Protein AF-A0A3E5E5F3-F1 (afdb_monomer_lite)

Secondary structure (DSSP, 8-state):
------TTPPSSEEEEEEEE-SSTT--EEEEEEEEEPTTS-EEEEEEEEEE--S-PPTT-EEEEEEEE-TT--EEE-

pLDDT: mean 89.84, std 6.57, range [66.0, 97.5]

Sequence (77 aa):
MERFIDDQTPLPFNVNRQFSTIVNNQKIVEVKLFSDAEDGTYDKLASGFFTITDNLPSGSKLNFTFNLDTNENLVYL

Structure (mmCIF, N/CA/C/O backbone):
data_AF-A0A3E5E5F3-F1
#
_entry.id   AF-A0A3E5E5F3-F1
#
loop_
_atom_site.group_PDB
_atom_site.id
_atom_site.type_symbol
_atom_site.label_atom_id
_atom_site.label_alt_id
_atom_site.label_comp_id
_atom_site.label_asym_id
_atom_site.label_entity_id
_atom_site.label_seq_id
_atom_site.pdbx_PDB_ins_code
_atom_site.Cartn_x
_atom_site.Cartn_y
_atom_site.Cartn_z
_atom_site.occupancy
_atom_site.B_iso_or_equiv
_atom_site.auth_seq_id
_atom_site.auth_comp_id
_atom_site.auth_asym_id
_atom_site.auth_atom_id
_atom_site.pdbx_PDB_model_num
ATOM 1 N N . MET A 1 1 ? 4.322 12.353 -0.806 1.00 75.56 1 MET A N 1
ATOM 2 C CA . MET A 1 1 ? 4.214 10.937 -1.211 1.00 75.56 1 MET A CA 1
ATOM 3 C C . MET A 1 1 ? 5.534 10.275 -0.885 1.00 75.56 1 MET A C 1
ATOM 5 O O . MET A 1 1 ? 6.552 10.954 -0.938 1.00 75.56 1 MET A O 1
ATOM 9 N N . GLU A 1 2 ? 5.517 9.019 -0.460 1.00 82.81 2 GLU A N 1
ATOM 10 C CA . GLU A 1 2 ? 6.749 8.293 -0.157 1.00 82.81 2 GLU A CA 1
ATOM 11 C C . GLU A 1 2 ? 7.265 7.612 -1.428 1.00 82.81 2 GLU A C 1
ATOM 13 O O . GLU A 1 2 ? 6.513 6.894 -2.083 1.00 82.81 2 GLU A O 1
ATOM 18 N N . ARG A 1 3 ? 8.533 7.852 -1.777 1.00 86.75 3 ARG A N 1
ATOM 19 C CA . ARG A 1 3 ? 9.211 7.216 -2.912 1.00 86.75 3 ARG A CA 1
ATOM 20 C C . ARG A 1 3 ? 9.955 5.979 -2.419 1.00 86.75 3 ARG A C 1
ATOM 22 O O . ARG A 1 3 ? 10.643 6.033 -1.400 1.00 86.75 3 ARG A O 1
ATOM 29 N N . PHE A 1 4 ? 9.787 4.856 -3.110 1.00 86.44 4 PHE A N 1
ATOM 30 C CA . PHE A 1 4 ? 10.384 3.585 -2.686 1.00 86.44 4 PHE A CA 1
ATOM 31 C C . PHE A 1 4 ? 10.899 2.693 -3.821 1.00 86.44 4 PHE A C 1
ATOM 33 O O . PHE A 1 4 ? 11.532 1.689 -3.512 1.00 86.44 4 PHE A O 1
ATOM 40 N N . ILE A 1 5 ? 10.673 3.054 -5.089 1.00 87.38 5 ILE A N 1
ATOM 41 C CA . ILE A 1 5 ? 11.293 2.427 -6.265 1.00 87.38 5 ILE A CA 1
ATOM 42 C C . ILE A 1 5 ? 11.943 3.553 -7.064 1.00 87.38 5 ILE A C 1
ATOM 44 O O . ILE A 1 5 ? 11.268 4.523 -7.411 1.00 87.38 5 ILE A O 1
ATOM 48 N N . ASP A 1 6 ? 13.245 3.442 -7.296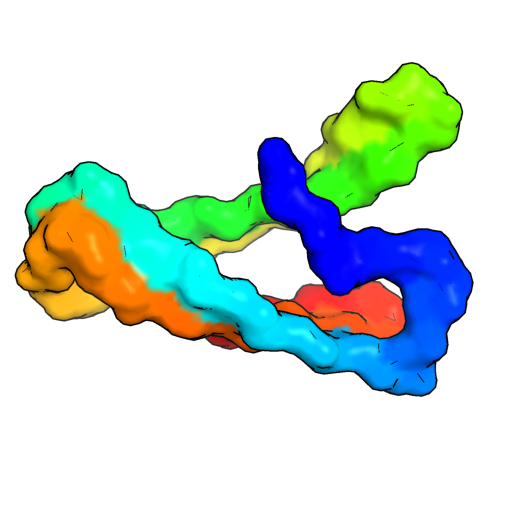 1.00 86.75 6 ASP A N 1
ATOM 49 C CA . ASP A 1 6 ? 13.996 4.373 -8.132 1.00 86.75 6 ASP A CA 1
ATOM 50 C C . ASP A 1 6 ? 14.125 3.835 -9.556 1.00 86.75 6 ASP A C 1
ATOM 52 O O . ASP A 1 6 ? 14.002 2.629 -9.795 1.00 86.75 6 ASP A O 1
ATOM 56 N N . ASP A 1 7 ? 14.403 4.724 -10.507 1.00 82.69 7 ASP A N 1
ATOM 57 C CA . ASP A 1 7 ? 14.790 4.293 -11.848 1.00 82.69 7 ASP A CA 1
ATOM 58 C C . ASP A 1 7 ? 16.049 3.408 -11.775 1.00 82.69 7 ASP A C 1
ATOM 60 O O . ASP A 1 7 ? 16.907 3.584 -10.906 1.00 82.69 7 ASP A O 1
ATOM 64 N N . GLN A 1 8 ? 16.135 2.431 -12.676 1.00 86.50 8 GLN A N 1
ATOM 65 C CA . GLN A 1 8 ? 17.199 1.424 -12.735 1.00 86.50 8 GLN A CA 1
ATOM 66 C C . GLN A 1 8 ? 17.307 0.528 -11.483 1.00 86.50 8 GLN A C 1
ATOM 68 O O . GLN A 1 8 ? 18.343 -0.104 -11.259 1.00 86.50 8 GLN A O 1
ATOM 73 N N . THR A 1 9 ? 16.246 0.431 -10.669 1.00 90.44 9 THR A N 1
ATOM 74 C CA . THR A 1 9 ? 16.188 -0.530 -9.555 1.00 90.44 9 THR A CA 1
ATOM 75 C C . THR A 1 9 ? 16.293 -1.968 -10.090 1.00 90.44 9 THR A C 1
ATOM 77 O O . THR A 1 9 ? 15.471 -2.363 -10.919 1.00 90.44 9 THR A O 1
ATOM 80 N N . PRO A 1 10 ? 17.257 -2.788 -9.618 1.00 94.56 10 PRO A N 1
ATOM 81 C CA . PRO A 1 10 ? 17.367 -4.179 -10.044 1.00 94.56 10 PRO A CA 1
ATOM 82 C C . PRO A 1 10 ? 16.127 -4.999 -9.677 1.00 94.56 10 PRO A C 1
ATOM 84 O O . PRO A 1 10 ? 15.624 -4.906 -8.557 1.00 94.56 10 PRO A O 1
ATOM 87 N N . LEU A 1 11 ? 15.683 -5.846 -10.607 1.00 94.56 11 LEU A N 1
ATOM 88 C CA . LEU A 1 11 ? 14.545 -6.744 -10.416 1.00 94.56 11 LEU A CA 1
ATOM 89 C C . LEU A 1 11 ? 14.998 -8.181 -10.081 1.00 94.56 11 LEU A C 1
ATOM 91 O O . LEU A 1 11 ? 16.023 -8.631 -10.601 1.00 94.56 11 LEU A O 1
ATOM 95 N N . PRO A 1 12 ? 14.231 -8.936 -9.267 1.00 95.44 12 PRO A N 1
ATOM 96 C CA . PRO A 1 12 ? 13.031 -8.498 -8.558 1.00 95.44 12 PRO A CA 1
ATOM 97 C C . PRO A 1 12 ? 13.380 -7.582 -7.381 1.00 95.44 12 PRO A C 1
ATOM 99 O O . PRO A 1 12 ? 14.437 -7.712 -6.762 1.00 95.44 12 PRO A O 1
ATOM 102 N N . PHE A 1 13 ? 12.457 -6.692 -7.040 1.00 94.00 13 PHE A N 1
ATOM 103 C CA . PHE A 1 13 ? 12.619 -5.752 -5.941 1.00 94.00 13 PHE A CA 1
ATOM 104 C C . PHE A 1 13 ? 11.533 -5.958 -4.888 1.00 94.00 13 PHE A C 1
ATOM 106 O O . PHE A 1 13 ? 10.353 -6.096 -5.203 1.00 94.00 13 PHE A O 1
ATOM 113 N N . ASN A 1 14 ? 11.930 -5.968 -3.619 1.00 93.75 14 ASN A N 1
ATOM 114 C CA . ASN A 1 14 ? 11.022 -6.071 -2.486 1.00 93.75 14 ASN A CA 1
ATOM 115 C C . ASN A 1 14 ? 11.317 -4.958 -1.491 1.00 93.75 14 ASN A C 1
ATOM 117 O O . ASN A 1 14 ? 12.478 -4.691 -1.169 1.00 93.75 14 ASN A O 1
ATOM 121 N N . VAL A 1 15 ? 10.260 -4.346 -0.963 1.00 93.12 15 VAL A N 1
ATOM 122 C CA . VAL A 1 15 ? 10.409 -3.318 0.051 1.00 93.12 15 VAL A CA 1
ATOM 123 C C . VAL A 1 15 ? 9.269 -3.323 1.060 1.00 93.12 15 VAL A C 1
ATOM 125 O O . VAL A 1 15 ? 8.091 -3.385 0.712 1.00 93.12 15 VAL A O 1
ATOM 128 N N . ASN A 1 16 ? 9.642 -3.210 2.335 1.00 93.88 16 ASN A N 1
ATOM 129 C CA . ASN A 1 16 ? 8.706 -3.057 3.441 1.00 93.88 16 ASN A CA 1
ATOM 130 C C . ASN A 1 16 ? 8.578 -1.587 3.839 1.00 93.88 16 ASN A C 1
ATOM 132 O O . ASN A 1 16 ? 9.581 -0.871 3.962 1.00 93.88 16 ASN A O 1
ATOM 136 N N . ARG A 1 17 ? 7.340 -1.153 4.081 1.00 92.81 17 ARG A N 1
ATOM 137 C CA . ARG A 1 17 ? 7.005 0.177 4.593 1.00 92.81 17 ARG A CA 1
ATOM 138 C C . ARG A 1 17 ? 6.010 0.078 5.733 1.00 92.81 17 ARG A C 1
ATOM 140 O O . ARG A 1 17 ? 5.083 -0.725 5.700 1.00 92.81 17 ARG A O 1
ATOM 147 N N . GLN A 1 18 ? 6.231 0.893 6.758 1.00 94.25 18 GLN A N 1
ATOM 148 C CA . GLN A 1 18 ? 5.359 0.966 7.919 1.00 94.25 18 GLN A CA 1
ATOM 149 C C . GLN A 1 18 ? 4.574 2.269 7.871 1.00 94.25 18 GLN A C 1
ATOM 151 O O . GLN A 1 18 ? 5.152 3.351 7.908 1.00 94.25 18 GLN A O 1
ATOM 156 N N . PHE A 1 19 ? 3.255 2.143 7.843 1.00 93.50 19 PHE A N 1
ATOM 157 C CA . PHE A 1 19 ? 2.319 3.250 7.966 1.00 93.50 19 PHE A CA 1
ATOM 158 C C . PHE A 1 19 ? 1.559 3.134 9.284 1.00 93.50 19 PHE A C 1
ATOM 160 O O . PHE A 1 19 ? 1.648 2.120 9.978 1.00 93.50 19 PHE A O 1
ATOM 167 N N . SER A 1 20 ? 0.791 4.164 9.623 1.00 95.50 20 SER A N 1
ATOM 168 C CA . SER A 1 20 ? -0.041 4.154 10.822 1.00 95.50 20 SER A CA 1
ATOM 169 C C . SER A 1 20 ? -1.479 4.516 10.490 1.00 95.50 20 SER A C 1
ATOM 171 O O . SER A 1 20 ? -1.731 5.383 9.653 1.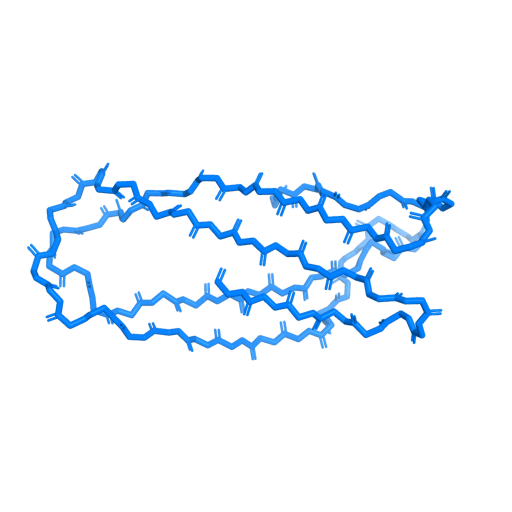00 95.50 20 SER A O 1
ATOM 173 N N . THR A 1 21 ? -2.430 3.891 11.181 1.00 96.56 21 THR A N 1
ATOM 174 C CA . THR A 1 21 ? -3.821 4.362 11.187 1.00 96.56 21 THR A CA 1
ATOM 175 C C . THR A 1 21 ? -3.865 5.801 11.690 1.00 96.56 21 THR A C 1
ATOM 177 O O . THR A 1 21 ? -3.197 6.134 12.671 1.00 96.56 21 THR A O 1
ATOM 180 N N . ILE A 1 22 ? -4.679 6.642 11.066 1.00 95.88 22 ILE A N 1
ATOM 181 C CA . ILE A 1 22 ? -4.757 8.070 11.398 1.00 95.88 22 ILE A CA 1
ATOM 182 C C . ILE A 1 22 ? -5.911 8.383 12.355 1.00 95.88 22 ILE A C 1
ATOM 184 O O . ILE A 1 22 ? -5.882 9.387 13.065 1.00 95.88 22 ILE A O 1
ATOM 188 N N . VAL A 1 23 ? -6.905 7.496 12.435 1.00 96.12 23 VAL A N 1
ATOM 189 C CA . VAL A 1 23 ? -8.094 7.640 13.284 1.00 96.12 23 VAL A CA 1
ATOM 190 C C . VAL A 1 23 ? -8.375 6.360 14.068 1.00 96.12 23 VAL A C 1
ATOM 192 O O . VAL A 1 23 ? -7.953 5.274 13.677 1.00 96.12 23 VAL A O 1
ATOM 195 N N . ASN A 1 24 ? -9.102 6.489 15.180 1.00 97.50 24 ASN A N 1
ATOM 196 C CA . ASN A 1 24 ? -9.588 5.336 15.935 1.00 97.50 24 ASN A CA 1
ATOM 197 C C . ASN A 1 24 ? -10.604 4.542 15.112 1.00 97.50 24 ASN A C 1
ATOM 199 O O . ASN A 1 24 ? -11.452 5.123 14.436 1.00 97.50 24 ASN A O 1
ATOM 203 N N . ASN A 1 25 ? -10.553 3.218 15.238 1.00 96.31 25 ASN A N 1
ATOM 204 C CA . ASN A 1 25 ? -11.445 2.273 14.571 1.00 96.31 25 ASN A CA 1
ATOM 205 C C . ASN A 1 25 ? -11.423 2.406 13.043 1.00 96.31 25 ASN A C 1
ATOM 207 O O . ASN A 1 25 ? -12.451 2.231 12.390 1.00 96.31 25 ASN A O 1
ATOM 211 N N . GLN A 1 26 ? -10.265 2.733 12.466 1.00 95.06 26 GLN A N 1
ATOM 212 C CA . GLN A 1 26 ? -10.121 2.842 11.019 1.00 95.06 26 GLN A CA 1
ATOM 213 C C . GLN A 1 26 ? -10.436 1.496 10.349 1.00 95.06 26 GLN A C 1
ATOM 215 O O . GLN A 1 26 ? -9.850 0.476 10.697 1.00 95.06 26 GLN A O 1
ATOM 220 N N . LYS A 1 27 ? -11.369 1.502 9.388 1.00 94.81 27 LYS A N 1
ATOM 221 C CA . LYS A 1 27 ? -11.864 0.286 8.712 1.00 94.81 27 LYS A CA 1
ATOM 222 C C . LYS A 1 27 ? -11.372 0.097 7.295 1.00 94.81 27 LYS A C 1
ATOM 224 O O . LYS A 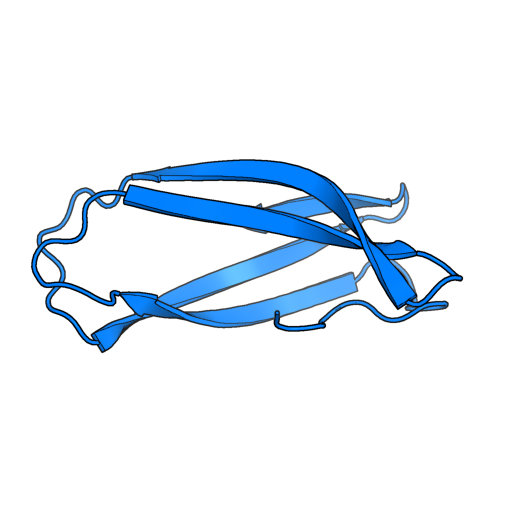1 27 ? -11.447 -1.008 6.774 1.00 94.81 27 LYS A O 1
ATOM 229 N N . ILE A 1 28 ? -10.907 1.164 6.666 1.00 93.56 28 ILE A N 1
ATOM 230 C CA . ILE A 1 28 ? -10.473 1.149 5.277 1.00 93.56 28 ILE A CA 1
ATOM 231 C C . ILE A 1 28 ? -9.160 1.905 5.201 1.00 93.56 28 ILE A C 1
ATOM 233 O O . ILE A 1 28 ? -8.962 2.925 5.870 1.00 93.56 28 ILE A O 1
ATOM 237 N N . VAL A 1 29 ? -8.266 1.398 4.371 1.00 92.75 29 VAL A N 1
ATOM 238 C CA . VAL A 1 29 ? -7.089 2.125 3.927 1.00 92.75 29 VAL A CA 1
ATOM 239 C C . VAL A 1 29 ? -7.058 2.048 2.413 1.00 92.75 29 VAL A C 1
ATOM 241 O O . VAL A 1 29 ? -7.216 0.980 1.824 1.00 92.75 29 VAL A O 1
ATOM 244 N N . GLU A 1 30 ? -6.874 3.204 1.795 1.00 93.00 30 GLU A N 1
ATOM 245 C CA . GLU A 1 30 ? -6.714 3.338 0.357 1.00 93.00 30 GLU A CA 1
ATOM 246 C C . GLU A 1 30 ? -5.220 3.414 0.030 1.00 93.00 30 GLU A C 1
ATOM 248 O O . GLU A 1 30 ? -4.483 4.193 0.637 1.00 93.00 30 GLU A O 1
ATOM 253 N N . VAL A 1 31 ? -4.780 2.619 -0.941 1.00 90.25 31 VAL A N 1
ATOM 254 C CA . VAL A 1 31 ? -3.427 2.662 -1.496 1.00 90.25 31 VAL A CA 1
ATOM 255 C C . VAL A 1 31 ? -3.518 3.287 -2.879 1.00 90.25 31 VAL A C 1
ATOM 257 O O . VAL A 1 31 ? -4.296 2.833 -3.718 1.00 90.25 31 VAL A O 1
ATOM 260 N N . LYS A 1 32 ? -2.726 4.331 -3.124 1.00 91.06 32 LYS A N 1
ATOM 261 C CA . LYS A 1 32 ? -2.583 4.971 -4.437 1.00 91.06 32 LYS A CA 1
ATOM 262 C C . LYS A 1 32 ? -1.126 4.909 -4.849 1.00 91.06 32 LYS A C 1
ATOM 264 O O . LYS A 1 32 ? -0.258 5.333 -4.091 1.00 91.06 32 LYS A O 1
ATOM 269 N N . LEU A 1 33 ? -0.892 4.379 -6.039 1.00 89.12 33 LEU A N 1
ATOM 270 C CA . LEU A 1 33 ? 0.427 4.236 -6.629 1.00 89.12 33 LEU A CA 1
ATOM 271 C C . LEU A 1 33 ? 0.572 5.258 -7.743 1.00 89.12 33 LEU A C 1
ATOM 273 O O . LEU A 1 33 ? -0.335 5.422 -8.564 1.00 89.12 33 LEU A O 1
ATOM 277 N N . PHE A 1 34 ? 1.715 5.928 -7.748 1.00 90.44 34 PHE A N 1
ATOM 278 C CA . PHE A 1 34 ? 2.046 6.960 -8.712 1.00 90.44 34 PHE A CA 1
ATOM 279 C C . PHE A 1 34 ? 3.434 6.693 -9.291 1.00 90.44 34 PHE A C 1
ATOM 281 O O . PHE A 1 34 ? 4.315 6.242 -8.556 1.00 90.44 34 PHE A O 1
ATOM 288 N N . SER A 1 35 ? 3.620 6.986 -10.574 1.00 87.81 35 SER A N 1
ATOM 289 C CA . SER A 1 35 ? 4.932 7.125 -11.205 1.00 87.81 35 SER A CA 1
ATOM 290 C C . SER A 1 35 ? 5.299 8.599 -11.276 1.00 87.81 35 SER A C 1
ATOM 292 O O . SER A 1 35 ? 4.438 9.446 -11.504 1.00 87.81 35 SER A O 1
ATOM 294 N N . ASP A 1 36 ? 6.578 8.890 -11.075 1.00 84.50 36 ASP A N 1
ATOM 295 C CA . ASP A 1 36 ? 7.148 10.201 -11.376 1.00 84.50 36 ASP A CA 1
ATOM 296 C C . ASP A 1 36 ? 7.156 10.380 -12.902 1.00 84.50 36 ASP A C 1
ATOM 298 O O . ASP A 1 36 ? 7.664 9.511 -13.615 1.00 84.50 36 ASP A O 1
ATOM 302 N N . ALA A 1 37 ? 6.540 11.446 -13.402 1.00 74.69 37 ALA A N 1
ATOM 303 C CA . ALA A 1 37 ? 6.607 11.831 -14.805 1.00 74.69 37 ALA A CA 1
ATOM 304 C C . ALA A 1 37 ? 7.811 12.763 -15.012 1.00 74.69 37 ALA A C 1
ATOM 306 O O . ALA A 1 37 ? 8.183 13.528 -14.123 1.00 74.69 37 ALA A O 1
ATOM 307 N N . GLU A 1 38 ? 8.430 12.728 -16.196 1.00 66.00 38 GLU A N 1
ATOM 308 C CA . GLU A 1 38 ? 9.665 13.482 -16.494 1.00 66.00 38 GLU A CA 1
ATOM 309 C C . GLU A 1 38 ? 9.549 15.011 -16.288 1.00 66.00 38 GLU A C 1
ATOM 311 O O . GLU A 1 38 ? 10.562 15.708 -16.217 1.00 66.00 38 GLU A O 1
ATOM 316 N N . ASP A 1 39 ? 8.334 15.550 -16.163 1.00 76.38 39 ASP A N 1
ATOM 317 C CA . ASP A 1 39 ? 8.033 16.970 -15.958 1.00 76.38 39 ASP A CA 1
ATOM 318 C C . ASP A 1 39 ? 7.816 17.372 -14.483 1.00 76.38 39 ASP A C 1
ATOM 320 O O . ASP A 1 39 ? 7.444 18.514 -14.192 1.00 76.38 39 ASP A O 1
ATOM 324 N N . GLY A 1 40 ? 8.061 16.456 -13.542 1.00 74.56 40 GLY A N 1
ATOM 325 C CA . GLY A 1 40 ? 7.858 16.670 -12.108 1.00 74.56 40 GLY A CA 1
ATOM 326 C C . GLY A 1 40 ? 6.399 16.539 -11.662 1.00 74.56 40 GLY A C 1
ATOM 327 O O . GLY A 1 40 ? 6.067 16.912 -10.529 1.00 74.56 40 GLY A O 1
ATOM 328 N N . THR A 1 41 ? 5.520 16.035 -12.533 1.00 83.25 41 THR A N 1
ATOM 329 C CA . THR A 1 41 ? 4.168 15.606 -12.166 1.00 83.25 41 THR A CA 1
ATOM 330 C C . THR A 1 41 ? 4.142 14.126 -11.776 1.00 83.25 41 THR A C 1
ATOM 332 O O . THR A 1 41 ? 5.121 13.402 -11.922 1.00 83.25 41 THR A O 1
ATOM 335 N N . TYR A 1 42 ? 3.028 13.678 -11.197 1.00 86.94 42 TYR A N 1
ATOM 336 C CA . TYR A 1 42 ? 2.855 12.292 -10.769 1.00 86.94 42 TYR A CA 1
ATOM 337 C C . TYR A 1 42 ? 1.656 11.682 -11.481 1.00 86.94 42 TYR A C 1
ATOM 339 O O . TYR A 1 42 ? 0.515 12.086 -11.231 1.00 86.94 42 TYR A O 1
ATOM 347 N N . ASP A 1 43 ? 1.906 10.670 -12.303 1.00 89.00 43 ASP A N 1
ATOM 348 C CA . ASP A 1 43 ? 0.858 9.922 -12.985 1.00 89.00 43 ASP A CA 1
ATOM 349 C C . ASP A 1 43 ? 0.343 8.800 -12.094 1.00 89.00 43 ASP A C 1
ATOM 351 O O . ASP A 1 43 ? 1.102 8.019 -11.519 1.00 89.00 43 ASP A O 1
ATOM 355 N N . LYS A 1 44 ? -0.982 8.703 -11.954 1.00 88.75 44 LYS A N 1
ATOM 356 C CA . LYS A 1 44 ? -1.601 7.633 -11.170 1.00 88.75 44 LYS A CA 1
ATOM 357 C C . LYS A 1 44 ? -1.505 6.315 -11.940 1.00 88.75 44 LYS A C 1
ATOM 359 O O . LYS A 1 44 ? -2.198 6.132 -12.935 1.00 88.75 44 LYS A O 1
ATOM 364 N N . LEU A 1 45 ? -0.744 5.367 -11.401 1.00 86.56 45 LEU A N 1
ATOM 365 C CA . LEU A 1 45 ? -0.613 4.015 -11.946 1.00 86.56 45 LEU A CA 1
ATOM 366 C C . LEU A 1 45 ? -1.801 3.133 -11.561 1.00 86.56 45 LEU A C 1
ATOM 368 O O . LEU A 1 45 ? -2.411 2.474 -12.397 1.00 86.56 45 LEU A O 1
ATOM 372 N N . ALA A 1 46 ? -2.135 3.114 -10.268 1.00 86.25 46 ALA A N 1
ATOM 373 C CA . ALA A 1 46 ? -3.170 2.241 -9.730 1.00 86.25 46 ALA A CA 1
ATOM 374 C C . ALA A 1 46 ? -3.727 2.770 -8.405 1.00 86.25 46 ALA A C 1
ATOM 376 O O . ALA A 1 46 ? -3.121 3.591 -7.713 1.00 86.25 46 ALA A O 1
ATOM 377 N N . SER A 1 47 ? -4.900 2.270 -8.027 1.00 90.31 47 SER A N 1
ATOM 378 C CA . SER A 1 47 ? -5.411 2.408 -6.666 1.00 90.31 47 SER A CA 1
ATOM 379 C C . SER A 1 47 ? -6.165 1.166 -6.240 1.00 90.31 47 SER A C 1
ATOM 381 O O . SER A 1 47 ? -6.901 0.591 -7.039 1.00 90.31 47 SER A O 1
ATOM 383 N N . GLY A 1 48 ? -6.042 0.826 -4.968 1.00 88.94 48 GLY A N 1
ATOM 384 C CA . GLY A 1 48 ? -6.800 -0.232 -4.325 1.00 88.94 48 GLY A CA 1
ATOM 385 C C . GLY A 1 48 ? -7.147 0.155 -2.898 1.00 88.94 48 GLY A C 1
ATOM 386 O O . GLY A 1 48 ? -6.775 1.224 -2.409 1.00 88.94 48 GLY A O 1
ATOM 387 N N . PHE A 1 49 ? -7.863 -0.725 -2.220 1.00 92.00 49 PHE A N 1
ATOM 388 C CA . PHE A 1 49 ? -8.140 -0.572 -0.804 1.00 92.00 49 PHE A CA 1
ATOM 389 C C . PHE A 1 49 ? -8.081 -1.925 -0.117 1.00 92.00 49 PHE A C 1
ATOM 391 O O . PHE A 1 49 ? -8.298 -2.966 -0.735 1.00 92.00 49 PHE A O 1
ATOM 398 N N . PHE A 1 50 ? -7.837 -1.886 1.183 1.00 90.75 50 PHE A N 1
ATOM 399 C CA . PHE A 1 50 ? -8.002 -3.035 2.051 1.00 90.75 50 PHE A CA 1
ATOM 400 C C . PHE A 1 50 ? -8.869 -2.657 3.240 1.00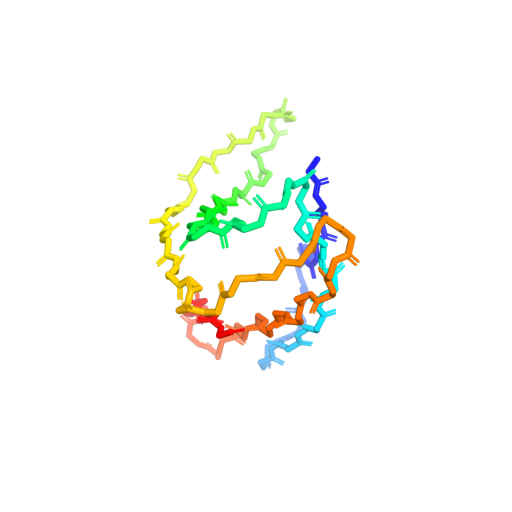 90.75 50 PHE A C 1
ATOM 402 O O . PHE A 1 50 ? -8.928 -1.499 3.671 1.00 90.75 50 PHE A O 1
ATOM 409 N N . THR A 1 51 ? -9.573 -3.657 3.752 1.00 93.81 51 THR A N 1
ATOM 410 C CA . THR A 1 51 ? -10.427 -3.508 4.920 1.00 93.81 51 THR A CA 1
ATOM 411 C C . THR A 1 51 ? -9.711 -4.016 6.158 1.00 93.81 51 THR A C 1
ATOM 413 O O . THR A 1 51 ? -9.155 -5.111 6.152 1.00 93.81 51 THR A O 1
ATOM 416 N N . ILE A 1 52 ? -9.781 -3.245 7.234 1.00 93.75 52 ILE A N 1
ATOM 417 C CA . ILE A 1 52 ? -9.315 -3.633 8.560 1.00 93.75 52 ILE A CA 1
ATOM 418 C C . ILE A 1 52 ? -10.538 -4.124 9.332 1.00 93.75 52 ILE A C 1
ATOM 420 O O . ILE A 1 52 ? -11.462 -3.358 9.612 1.00 93.75 52 ILE A O 1
ATOM 424 N N . THR A 1 53 ? -10.564 -5.412 9.666 1.00 93.62 53 THR A N 1
ATOM 425 C CA . THR A 1 53 ? -11.662 -6.007 10.441 1.00 93.62 53 THR A CA 1
ATOM 426 C C . THR A 1 53 ? -11.657 -5.511 11.885 1.00 93.62 53 THR A C 1
ATOM 428 O O . THR A 1 53 ? -12.716 -5.215 12.446 1.00 93.62 53 THR A O 1
ATOM 431 N N . ASP A 1 54 ? -10.471 -5.322 12.460 1.00 94.12 54 ASP A N 1
ATOM 432 C CA . ASP A 1 54 ? -10.278 -4.901 13.846 1.00 94.12 54 ASP A CA 1
ATOM 433 C C . ASP A 1 54 ? -10.588 -3.420 14.094 1.00 94.12 54 ASP A C 1
ATOM 435 O O . ASP A 1 54 ? -10.657 -2.585 13.191 1.00 94.12 54 ASP A O 1
ATOM 439 N N . ASN A 1 55 ? -10.815 -3.078 15.359 1.00 94.25 55 ASN A N 1
ATOM 440 C CA . ASN A 1 55 ? -11.021 -1.706 15.827 1.00 94.25 55 ASN A CA 1
ATOM 441 C C . ASN A 1 55 ? -9.681 -1.098 16.258 1.00 94.25 55 ASN A C 1
ATOM 443 O O . ASN A 1 55 ? -9.451 -0.848 17.439 1.00 94.25 55 ASN A O 1
ATOM 447 N N . LEU A 1 56 ? -8.766 -0.922 15.302 1.00 94.31 56 LEU A N 1
ATOM 448 C CA . LEU A 1 56 ? -7.425 -0.427 15.607 1.00 94.31 56 LEU A CA 1
ATOM 449 C C . LEU A 1 56 ? -7.471 1.033 16.100 1.00 94.31 56 LEU A C 1
ATOM 451 O O . LEU A 1 56 ? -8.125 1.865 15.462 1.00 94.31 56 LEU A O 1
ATOM 455 N N . PRO A 1 57 ? -6.802 1.376 17.217 1.00 95.44 57 PRO A N 1
ATOM 456 C CA . PRO A 1 57 ? -6.680 2.761 17.661 1.00 95.44 57 PRO A CA 1
ATOM 457 C C . PRO A 1 57 ? -5.792 3.563 16.706 1.00 95.44 57 PRO A C 1
ATOM 459 O O . PRO A 1 57 ? -4.931 2.993 16.036 1.00 95.44 57 PRO A O 1
ATOM 462 N N . SER A 1 58 ? -5.950 4.887 16.695 1.00 97.19 58 SER A N 1
ATOM 463 C CA . SER A 1 58 ? -5.051 5.792 15.972 1.00 97.19 58 SER A CA 1
ATOM 464 C C . SER A 1 58 ? -3.592 5.544 16.378 1.00 97.19 58 SER A C 1
ATOM 466 O O . SER A 1 58 ? -3.295 5.248 17.536 1.00 97.19 58 SER A O 1
ATOM 468 N N . GLY A 1 59 ? -2.678 5.629 15.412 1.00 97.25 59 GLY A N 1
ATOM 469 C CA . GLY A 1 59 ? -1.265 5.301 15.595 1.00 97.25 59 GLY A CA 1
ATOM 470 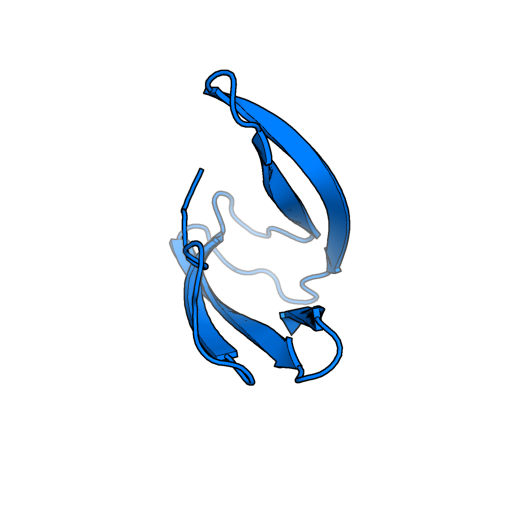C C . GLY A 1 59 ? -0.912 3.809 15.521 1.00 97.25 59 GLY A C 1
ATOM 471 O O . GLY A 1 59 ? 0.270 3.480 15.615 1.00 97.25 59 GLY A O 1
ATOM 472 N N . SER A 1 60 ? -1.878 2.904 15.322 1.00 96.38 60 SER A N 1
ATOM 473 C CA . SER A 1 60 ? -1.590 1.481 15.095 1.00 96.38 60 SER A CA 1
ATOM 474 C C . SER A 1 60 ? -0.754 1.283 13.839 1.00 96.38 60 SER A C 1
ATOM 476 O O . SER A 1 60 ? -1.074 1.834 12.787 1.00 96.38 60 SER A O 1
ATOM 478 N N . LYS A 1 61 ? 0.303 0.475 13.947 1.00 95.69 61 LYS A N 1
ATOM 479 C CA . LYS A 1 61 ? 1.266 0.231 12.870 1.00 95.69 61 LYS A CA 1
ATOM 480 C C . LYS A 1 61 ? 0.730 -0.795 11.875 1.00 95.69 61 LYS A C 1
ATOM 482 O O . LYS A 1 61 ? 0.353 -1.896 12.264 1.00 95.69 61 LYS A O 1
ATOM 487 N N . LEU A 1 62 ? 0.767 -0.441 10.599 1.00 92.88 62 LEU A N 1
ATOM 488 C CA . LEU A 1 62 ? 0.425 -1.280 9.458 1.00 92.88 62 LEU A CA 1
ATOM 489 C C . LEU A 1 62 ? 1.701 -1.497 8.645 1.00 92.88 62 LEU A C 1
ATOM 491 O O . LEU A 1 62 ? 2.332 -0.527 8.226 1.00 92.88 62 LEU A O 1
ATOM 495 N N . ASN A 1 63 ? 2.100 -2.750 8.445 1.00 92.62 63 ASN A N 1
ATOM 496 C CA . ASN A 1 63 ? 3.244 -3.076 7.598 1.00 92.62 63 ASN A CA 1
ATOM 497 C C . ASN A 1 63 ? 2.734 -3.481 6.223 1.00 92.62 63 ASN A C 1
ATOM 499 O O . ASN A 1 63 ? 1.845 -4.318 6.132 1.00 92.62 63 ASN A O 1
ATOM 503 N N . PHE A 1 64 ? 3.326 -2.892 5.197 1.00 91.25 64 PHE A N 1
ATOM 504 C CA . PHE A 1 64 ? 3.035 -3.176 3.807 1.00 91.25 64 PHE A CA 1
ATOM 505 C C . PHE A 1 64 ? 4.283 -3.672 3.123 1.00 91.25 64 PHE A C 1
ATOM 507 O O . PHE A 1 64 ? 5.360 -3.085 3.286 1.00 91.25 64 PHE A O 1
ATOM 514 N N . THR A 1 65 ? 4.113 -4.704 2.315 1.00 91.50 65 THR A N 1
ATOM 515 C CA . THR A 1 65 ? 5.181 -5.257 1.502 1.00 91.50 65 THR A CA 1
ATOM 516 C C . THR A 1 65 ? 4.857 -5.023 0.037 1.00 91.50 65 THR A C 1
ATOM 518 O O . THR A 1 65 ? 3.882 -5.556 -0.486 1.00 91.50 65 THR A O 1
ATOM 521 N N . PHE A 1 66 ? 5.703 -4.250 -0.637 1.00 90.75 66 PHE A N 1
ATOM 522 C CA . PHE A 1 66 ? 5.633 -4.023 -2.076 1.00 90.75 66 PHE A CA 1
ATOM 523 C C . PHE A 1 66 ? 6.637 -4.941 -2.770 1.00 90.75 66 PHE A C 1
ATOM 525 O O . PHE A 1 66 ? 7.808 -4.990 -2.392 1.00 90.75 66 PHE A O 1
ATOM 532 N N . ASN A 1 67 ? 6.171 -5.667 -3.780 1.00 91.56 67 ASN A N 1
ATOM 533 C CA 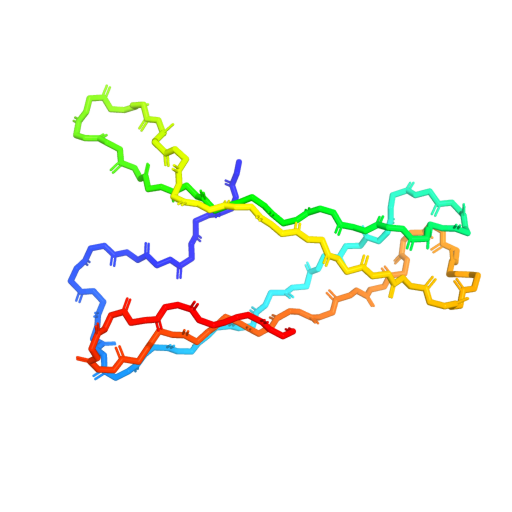. ASN A 1 67 ? 6.952 -6.599 -4.581 1.00 91.56 67 ASN A CA 1
ATOM 534 C C . ASN A 1 67 ? 6.842 -6.203 -6.048 1.00 91.56 67 ASN A C 1
ATOM 536 O O . ASN A 1 67 ? 5.738 -6.178 -6.584 1.00 91.56 67 ASN A O 1
ATOM 540 N N . LEU A 1 68 ? 7.974 -5.936 -6.684 1.00 92.25 68 LEU A N 1
ATOM 541 C CA . LEU A 1 68 ? 8.084 -5.759 -8.122 1.00 92.25 68 LEU A CA 1
ATOM 542 C C . LEU A 1 68 ? 8.794 -6.986 -8.698 1.00 92.25 68 LEU A C 1
ATOM 544 O O . LEU A 1 68 ? 9.954 -7.249 -8.367 1.00 92.25 68 LEU A O 1
ATOM 548 N N . ASP A 1 69 ? 8.077 -7.773 -9.498 1.00 93.12 69 ASP A N 1
ATOM 549 C CA . ASP A 1 69 ? 8.631 -8.983 -10.107 1.00 93.12 69 ASP A CA 1
ATOM 550 C C . ASP A 1 69 ? 9.510 -8.674 -11.336 1.00 93.12 69 ASP A C 1
ATOM 552 O O . ASP A 1 69 ? 9.678 -7.527 -11.746 1.00 93.12 69 ASP A O 1
ATOM 556 N N . THR A 1 70 ? 10.106 -9.709 -11.931 1.00 93.31 70 THR A N 1
ATOM 557 C CA . THR A 1 70 ? 10.972 -9.576 -13.116 1.00 93.31 70 THR A CA 1
ATOM 558 C C . THR A 1 70 ? 10.233 -9.174 -14.394 1.00 93.31 70 THR A C 1
ATOM 560 O O . THR A 1 70 ? 10.884 -8.864 -15.384 1.00 93.31 70 THR A O 1
ATOM 563 N N . ASN A 1 71 ? 8.901 -9.227 -14.393 1.00 93.44 71 ASN A N 1
ATOM 564 C CA . ASN A 1 71 ? 8.041 -8.778 -15.485 1.00 93.44 71 ASN A CA 1
ATOM 565 C C . ASN A 1 71 ? 7.444 -7.392 -15.191 1.00 93.44 71 ASN A C 1
ATOM 567 O O . ASN A 1 71 ? 6.485 -7.001 -15.851 1.00 93.44 71 ASN A O 1
ATOM 571 N N . GLU A 1 72 ? 7.968 -6.689 -14.182 1.00 86.19 72 GLU A N 1
ATOM 572 C CA . GLU A 1 72 ? 7.508 -5.369 -13.747 1.00 86.19 72 GLU A CA 1
ATOM 573 C C . GLU A 1 72 ? 6.065 -5.356 -13.210 1.00 86.19 72 GLU A C 1
ATOM 575 O O . GLU A 1 72 ? 5.431 -4.304 -13.108 1.00 86.19 72 GLU A O 1
ATOM 580 N N . ASN A 1 73 ? 5.540 -6.509 -12.781 1.00 88.69 73 ASN A N 1
ATOM 581 C CA . ASN A 1 73 ? 4.261 -6.547 -12.082 1.00 88.69 73 ASN A CA 1
ATOM 582 C C . ASN A 1 73 ? 4.453 -6.142 -10.622 1.00 88.69 73 ASN A C 1
ATOM 584 O O . ASN A 1 73 ? 5.198 -6.781 -9.871 1.00 88.69 73 ASN A O 1
ATOM 588 N N . LEU A 1 74 ? 3.726 -5.105 -10.207 1.00 86.06 74 LEU A N 1
ATOM 589 C CA . LEU A 1 74 ? 3.711 -4.630 -8.830 1.00 86.06 74 LEU A CA 1
ATOM 590 C C . LEU A 1 74 ? 2.570 -5.283 -8.038 1.00 86.06 74 LEU A C 1
ATOM 592 O O . LEU A 1 74 ? 1.391 -5.076 -8.330 1.00 86.06 74 LEU A O 1
ATOM 596 N N . VAL A 1 75 ? 2.927 -6.023 -6.990 1.00 83.44 75 VAL A N 1
ATOM 597 C CA . VAL A 1 75 ? 2.002 -6.640 -6.029 1.00 83.44 75 VAL A CA 1
ATOM 598 C C . VAL A 1 75 ? 2.261 -6.066 -4.640 1.00 83.44 75 VAL A C 1
ATOM 600 O O . VAL A 1 75 ? 3.410 -5.937 -4.217 1.00 83.44 75 VAL A O 1
ATOM 603 N N . TYR A 1 76 ? 1.196 -5.741 -3.911 1.00 78.00 76 TYR A N 1
ATOM 604 C CA . TYR A 1 76 ? 1.268 -5.240 -2.540 1.00 78.00 76 TYR A CA 1
ATOM 605 C C . TYR A 1 76 ? 0.355 -6.052 -1.617 1.00 78.00 76 TYR A C 1
ATOM 607 O O . TYR A 1 76 ? -0.771 -6.386 -1.993 1.00 78.00 76 TYR A O 1
ATOM 615 N N . LEU A 1 77 ? 0.870 -6.380 -0.430 1.00 66.94 77 LEU A N 1
ATOM 616 C CA . LEU A 1 77 ? 0.190 -7.116 0.641 1.00 66.94 77 LEU A CA 1
ATOM 617 C C . LEU A 1 77 ? 0.337 -6.372 1.969 1.00 66.94 77 LEU A C 1
ATOM 619 O O . LEU A 1 77 ? 1.414 -5.759 2.181 1.00 66.94 77 LEU A O 1
#

Radius of gyration: 14.29 Å; chains: 1; bounding box: 29×26×34 Å

Foldseek 3Di:
DDDDDDPPPDPFDKDKDKDWAAAWQDFKDKDWDWDQDPVRDTHTPDIDMDTDPDRDHTGHIDMKMWTQHPVRDIDMD